Protein AF-A0A1C5ZZY8-F1 (afdb_monomer)

Mean predicted aligned error: 11.35 Å

Solvent-accessible surface area (backbone atoms only — not comparable to full-atom values): 7574 Å² total; per-residue (Å²): 135,85,83,78,78,78,82,76,83,62,86,59,51,64,54,52,49,53,41,64,53,50,69,39,52,63,49,36,42,52,52,49,22,70,75,72,71,51,86,79,89,62,43,85,63,48,47,75,53,63,69,88,81,77,69,66,102,82,63,87,71,64,44,37,33,36,46,94,61,48,79,46,79,43,74,76,70,97,59,95,59,94,59,50,69,64,51,51,51,51,53,55,54,56,57,57,53,71,67,48,59,80,71,53,73,77,47,98,59,87,80,77,68,83,80,103

Foldseek 3Di:
DDDPPPPDPPPCVVLVVVLVQCVDLVSVVVVVCVVVVDDDDDSVQKAFPPVVDDFDPPDDFSGWTDHPQDIDTHHDDPDDDPCVVVVVVVVVVSVQPVQDDPVCVPDPDDDDRDHD

Nearest PDB structures (foldseek):
  1lc0-assembly1_A  TM=3.856E-01  e=9.846E-01  Rattus norvegicus
  8jiv-assembly1_CY  TM=1.917E-01  e=9.112E+00  Triticum aestivum

Structure (mmCIF, N/CA/C/O backbone):
data_AF-A0A1C5ZZY8-F1
#
_entry.id   AF-A0A1C5ZZY8-F1
#
loop_
_atom_site.group_PDB
_atom_site.id
_atom_site.type_symbol
_atom_site.label_atom_id
_atom_site.label_alt_id
_atom_site.label_comp_id
_atom_site.label_asym_id
_atom_site.label_entity_id
_atom_site.label_seq_id
_atom_site.pdbx_PDB_ins_code
_atom_site.Cartn_x
_atom_site.Cartn_y
_atom_site.Cartn_z
_atom_site.occupancy
_atom_site.B_iso_or_equiv
_atom_site.auth_seq_id
_atom_site.auth_comp_id
_atom_site.auth_asym_id
_atom_site.auth_atom_id
_atom_site.pdbx_PDB_model_num
ATOM 1 N N . MET A 1 1 ? 39.180 27.547 -25.114 1.00 37.78 1 MET A N 1
ATOM 2 C CA . MET A 1 1 ? 39.260 26.579 -23.997 1.00 37.78 1 MET A CA 1
ATOM 3 C C . MET A 1 1 ? 37.887 25.947 -23.827 1.00 37.78 1 MET A C 1
ATOM 5 O O . MET A 1 1 ? 36.931 26.678 -23.610 1.00 37.78 1 MET A O 1
ATOM 9 N N . ALA A 1 2 ? 37.759 24.635 -24.038 1.00 44.59 2 ALA A N 1
ATOM 10 C CA . ALA A 1 2 ? 36.473 23.940 -23.973 1.00 44.59 2 ALA A CA 1
ATOM 11 C C . ALA A 1 2 ? 36.020 23.795 -22.513 1.00 44.59 2 ALA A C 1
ATOM 13 O O . ALA A 1 2 ? 36.747 23.252 -21.681 1.00 44.59 2 ALA A O 1
ATOM 14 N N . HIS A 1 3 ? 34.829 24.303 -22.200 1.00 44.47 3 HIS A N 1
ATOM 15 C CA . HIS A 1 3 ? 34.224 24.193 -20.879 1.00 44.47 3 HIS A CA 1
ATOM 16 C C . HIS A 1 3 ? 33.813 22.730 -20.657 1.00 44.47 3 HIS A C 1
ATOM 18 O O . HIS A 1 3 ? 32.831 22.248 -21.222 1.00 44.47 3 HIS A O 1
ATOM 24 N 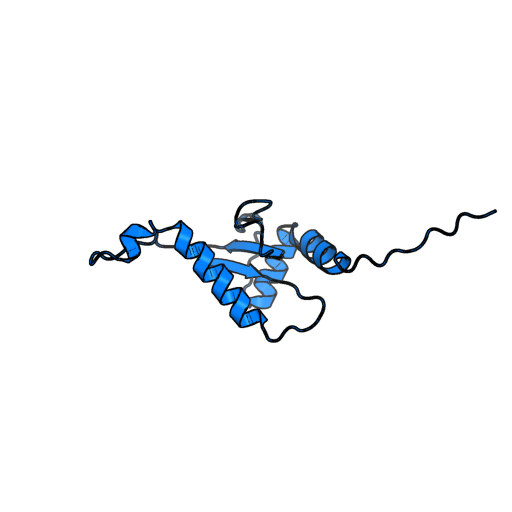N . LYS A 1 4 ? 34.610 21.982 -19.888 1.00 51.66 4 LYS A N 1
ATOM 25 C CA . LYS A 1 4 ? 34.321 20.587 -19.547 1.00 51.66 4 LYS A CA 1
ATOM 26 C C . LYS A 1 4 ? 33.145 20.586 -18.566 1.00 51.66 4 LYS A C 1
ATOM 28 O O . LYS A 1 4 ? 33.335 20.800 -17.373 1.00 51.66 4 LYS A O 1
ATOM 33 N N . LYS A 1 5 ? 31.927 20.401 -19.085 1.00 52.97 5 LYS A N 1
ATOM 34 C CA . LYS A 1 5 ? 30.703 20.242 -18.287 1.00 52.97 5 LYS A CA 1
ATOM 35 C C . LYS A 1 5 ? 30.934 19.094 -17.300 1.00 52.97 5 LYS A C 1
ATOM 37 O O . LYS A 1 5 ? 31.064 17.946 -17.721 1.00 52.97 5 LYS A O 1
ATOM 42 N N . GLN A 1 6 ? 31.062 19.401 -16.008 1.00 52.66 6 GLN A N 1
ATOM 43 C CA . GLN A 1 6 ? 31.129 18.364 -14.982 1.00 52.66 6 GLN A CA 1
ATOM 44 C C . GLN A 1 6 ? 29.810 17.587 -15.017 1.00 52.66 6 GLN A C 1
ATOM 46 O O . GLN A 1 6 ? 28.740 18.155 -14.811 1.00 52.66 6 GLN A O 1
ATOM 51 N N . LEU A 1 7 ? 29.889 16.296 -15.334 1.00 52.44 7 LEU A N 1
ATOM 52 C CA . LEU A 1 7 ? 28.758 15.381 -15.255 1.00 52.44 7 LEU A CA 1
ATOM 53 C C . LEU A 1 7 ? 28.490 15.106 -13.773 1.00 52.44 7 LEU A C 1
ATOM 55 O O . LEU A 1 7 ? 29.129 14.252 -13.165 1.00 52.44 7 LEU A O 1
ATOM 59 N N . THR A 1 8 ? 27.573 15.859 -13.175 1.00 56.19 8 THR A N 1
ATOM 60 C CA . THR A 1 8 ? 27.049 15.550 -11.845 1.00 56.19 8 THR A CA 1
ATOM 61 C C . THR A 1 8 ? 26.162 14.314 -11.950 1.00 56.19 8 THR A C 1
ATOM 63 O O . THR A 1 8 ? 25.138 14.326 -12.635 1.00 56.19 8 THR A O 1
ATOM 66 N N . THR A 1 9 ? 26.550 13.221 -11.294 1.00 52.47 9 THR A N 1
ATOM 67 C CA . THR A 1 9 ? 25.734 12.007 -11.215 1.00 52.47 9 THR A CA 1
ATOM 68 C C . THR A 1 9 ? 24.497 12.286 -10.364 1.00 52.47 9 THR A C 1
ATOM 70 O O . THR A 1 9 ? 24.547 12.324 -9.135 1.00 52.47 9 THR A O 1
ATOM 73 N N . HIS A 1 10 ? 23.353 12.496 -11.016 1.00 57.12 10 HIS A N 1
ATOM 74 C CA . HIS A 1 10 ? 22.072 12.605 -10.327 1.00 57.12 10 HIS A CA 1
ATOM 75 C C . HIS A 1 10 ? 21.702 11.235 -9.745 1.00 57.12 10 HIS A C 1
ATOM 77 O O . HIS A 1 10 ? 21.186 10.374 -10.452 1.00 57.12 10 HIS A O 1
ATOM 83 N N . ARG A 1 11 ? 21.951 11.026 -8.444 1.00 53.19 11 ARG A N 1
ATOM 84 C CA . ARG A 1 11 ? 21.582 9.788 -7.724 1.00 53.19 11 ARG A CA 1
ATOM 85 C C . ARG A 1 11 ? 20.095 9.425 -7.858 1.00 53.19 11 ARG A C 1
ATOM 87 O O . ARG A 1 11 ? 19.769 8.247 -7.829 1.00 53.19 11 ARG A O 1
ATOM 94 N N . ASN A 1 12 ? 19.231 10.415 -8.088 1.00 53.84 12 ASN A N 1
ATOM 95 C CA . ASN A 1 12 ? 17.782 10.232 -8.241 1.00 53.84 12 ASN A CA 1
ATOM 96 C C . ASN A 1 12 ? 17.340 9.938 -9.688 1.00 53.84 12 ASN A C 1
ATOM 98 O O . ASN A 1 12 ? 16.152 9.782 -9.939 1.00 53.84 12 ASN A O 1
ATOM 102 N N . TYR A 1 13 ? 18.264 9.866 -10.653 1.00 55.53 13 TYR A N 1
ATOM 103 C CA . TYR A 1 13 ? 17.928 9.722 -12.075 1.00 55.53 13 TYR A CA 1
ATOM 104 C C . TYR A 1 13 ? 17.058 8.490 -12.378 1.00 55.53 13 TYR A C 1
ATOM 106 O O . TYR A 1 13 ? 16.137 8.572 -13.182 1.00 55.53 13 TYR A O 1
ATOM 114 N N . LYS A 1 14 ? 17.313 7.354 -11.719 1.00 56.72 14 LYS A N 1
ATOM 115 C CA . LYS A 1 14 ? 16.561 6.111 -11.956 1.00 56.72 14 LYS A CA 1
ATOM 116 C C . LYS A 1 14 ? 15.130 6.156 -11.418 1.00 56.72 14 LYS A C 1
ATOM 118 O O . LYS A 1 14 ? 14.232 5.671 -12.092 1.00 56.72 14 LYS A O 1
ATOM 123 N N . ASP A 1 15 ? 14.932 6.759 -10.246 1.00 57.31 15 ASP A N 1
ATOM 124 C CA . ASP A 1 15 ? 13.598 7.039 -9.697 1.00 57.31 15 ASP A CA 1
ATOM 125 C C . ASP A 1 15 ? 12.810 7.939 -10.665 1.00 57.31 15 ASP A C 1
ATOM 127 O O . ASP A 1 15 ? 11.692 7.635 -11.070 1.00 57.31 15 ASP A O 1
ATOM 131 N N . THR A 1 16 ? 13.467 8.978 -11.189 1.00 65.50 16 THR A N 1
ATOM 132 C CA . THR A 1 16 ? 12.871 9.843 -12.214 1.00 65.50 16 THR A CA 1
ATOM 133 C C . THR A 1 16 ? 12.474 9.068 -13.477 1.00 65.50 16 THR A C 1
ATOM 135 O O . THR A 1 16 ? 11.381 9.286 -13.982 1.00 65.50 16 THR A O 1
ATOM 138 N N . VAL A 1 17 ? 13.294 8.130 -13.969 1.00 72.25 17 VAL A N 1
ATOM 139 C CA . VAL A 1 17 ? 12.948 7.308 -15.146 1.00 72.25 17 VAL A CA 1
ATOM 140 C C . VAL A 1 17 ? 11.784 6.355 -14.866 1.00 72.25 17 VAL A C 1
ATOM 142 O O . VAL A 1 17 ? 10.896 6.250 -15.706 1.00 72.25 17 VAL A O 1
ATOM 145 N N . PHE A 1 18 ? 11.759 5.688 -13.707 1.00 73.25 18 PHE A N 1
ATOM 146 C CA . PHE A 1 18 ? 10.656 4.798 -13.325 1.00 73.25 18 PHE A CA 1
ATOM 147 C C . PHE A 1 18 ? 9.327 5.562 -13.300 1.00 73.25 18 PHE A C 1
ATOM 149 O O . PHE A 1 18 ? 8.364 5.169 -13.956 1.00 73.25 18 PHE A O 1
ATOM 156 N N . ARG A 1 19 ? 9.312 6.723 -12.636 1.00 70.44 19 ARG A N 1
ATOM 157 C CA . ARG A 1 19 ? 8.139 7.602 -12.565 1.00 70.44 19 ARG A CA 1
ATOM 158 C C . ARG A 1 19 ? 7.737 8.162 -13.927 1.00 70.44 19 ARG A C 1
ATOM 160 O O . ARG A 1 19 ? 6.554 8.230 -14.226 1.00 70.44 19 ARG A O 1
ATOM 167 N N . MET A 1 20 ? 8.706 8.534 -14.766 1.00 74.88 20 MET A N 1
ATOM 168 C CA . MET A 1 20 ? 8.443 8.999 -16.134 1.00 74.88 20 MET A CA 1
ATOM 169 C C . MET A 1 20 ? 7.878 7.902 -17.040 1.00 74.88 20 MET A C 1
ATOM 171 O O . MET A 1 20 ? 7.113 8.211 -17.946 1.00 74.88 20 MET A O 1
ATOM 175 N N . LEU A 1 21 ? 8.278 6.643 -16.850 1.00 81.06 21 LEU A N 1
ATOM 176 C CA . LEU A 1 21 ? 7.801 5.532 -17.672 1.00 81.06 21 LEU A CA 1
ATOM 177 C C . LEU A 1 21 ? 6.366 5.147 -17.305 1.00 81.06 21 LEU A C 1
ATOM 179 O O . LEU A 1 21 ? 5.538 4.952 -18.193 1.00 81.06 21 LEU A O 1
ATOM 183 N N . PHE A 1 22 ? 6.083 5.052 -16.004 1.00 78.25 22 PHE A N 1
ATOM 184 C CA . PHE A 1 22 ? 4.798 4.588 -15.477 1.00 78.25 22 PHE A CA 1
ATOM 185 C C . PHE A 1 22 ? 3.795 5.709 -15.176 1.00 78.25 22 PHE A C 1
ATOM 187 O O . PHE A 1 22 ? 2.714 5.436 -14.662 1.00 78.25 22 PHE A O 1
ATOM 194 N N . SER A 1 23 ? 4.109 6.957 -15.534 1.00 73.06 23 SER A N 1
ATOM 195 C CA . SER A 1 23 ? 3.106 8.023 -15.639 1.00 73.06 23 SER A CA 1
ATOM 196 C C . SER A 1 23 ? 2.178 7.834 -16.845 1.00 73.06 23 SER A C 1
ATOM 198 O O . SER A 1 23 ? 1.073 8.373 -16.864 1.00 73.06 23 SER A O 1
ATOM 200 N N . ASP A 1 24 ? 2.599 7.058 -17.848 1.00 81.44 24 ASP A N 1
ATOM 201 C CA . ASP A 1 24 ? 1.746 6.640 -18.957 1.00 81.44 24 ASP A CA 1
ATOM 202 C C . ASP A 1 24 ? 0.823 5.482 -18.535 1.00 81.44 24 ASP A C 1
ATOM 204 O O . ASP A 1 24 ? 1.278 4.448 -18.038 1.00 81.44 24 ASP A O 1
ATOM 208 N N . ARG A 1 25 ? -0.485 5.634 -18.783 1.00 77.62 25 ARG A N 1
ATOM 209 C CA . ARG A 1 25 ? -1.520 4.652 -18.409 1.00 77.62 25 ARG A CA 1
ATOM 210 C C . ARG A 1 25 ? -1.311 3.273 -19.022 1.00 77.62 25 ARG A C 1
ATOM 212 O O . ARG A 1 25 ? -1.595 2.277 -18.365 1.00 77.62 25 ARG A O 1
ATOM 219 N N . LYS A 1 26 ? -0.808 3.181 -20.256 1.00 85.31 26 LYS A N 1
ATOM 220 C CA . LYS A 1 26 ? -0.590 1.884 -20.918 1.00 85.31 26 LYS A CA 1
ATOM 221 C C . LYS A 1 26 ? 0.579 1.150 -20.283 1.00 85.31 26 LYS A C 1
ATOM 223 O O . LYS A 1 26 ? 0.487 -0.047 -20.022 1.00 85.31 26 LYS A O 1
ATOM 228 N N . ASN A 1 27 ? 1.656 1.872 -19.991 1.00 86.19 27 ASN A N 1
ATOM 229 C CA . ASN A 1 27 ? 2.802 1.303 -19.290 1.00 86.19 27 ASN A CA 1
ATOM 230 C C . ASN A 1 27 ? 2.428 0.881 -17.868 1.00 86.19 27 ASN A C 1
ATOM 232 O O . ASN A 1 27 ? 2.852 -0.182 -17.415 1.00 86.19 27 ASN A O 1
ATOM 236 N N . LEU A 1 28 ? 1.603 1.674 -17.181 1.00 81.94 28 LEU A N 1
ATOM 237 C CA . LEU A 1 28 ? 1.095 1.324 -15.862 1.00 81.94 28 LEU A CA 1
ATOM 238 C C . LEU A 1 28 ? 0.233 0.057 -15.882 1.00 81.94 28 LEU A C 1
ATOM 240 O O . LEU A 1 28 ? 0.429 -0.826 -15.050 1.00 81.94 28 LEU A O 1
ATOM 244 N N . LEU A 1 29 ? -0.659 -0.072 -16.868 1.00 83.44 29 LEU A N 1
ATOM 245 C CA . LEU A 1 29 ? -1.463 -1.279 -17.071 1.00 83.44 29 LEU A CA 1
ATOM 246 C C . LEU A 1 29 ? -0.589 -2.502 -17.335 1.00 83.44 29 LEU A C 1
ATOM 248 O O . LEU A 1 29 ? -0.821 -3.571 -16.775 1.00 83.44 29 LEU A O 1
ATOM 252 N N . SER A 1 30 ? 0.458 -2.331 -18.145 1.00 87.00 30 SER A N 1
ATOM 253 C CA . SER A 1 30 ? 1.425 -3.391 -18.412 1.00 87.00 30 SER A CA 1
ATOM 254 C C . SER A 1 30 ? 2.171 -3.823 -17.150 1.00 87.00 30 SER A C 1
ATOM 256 O O . SER A 1 30 ? 2.397 -5.019 -16.975 1.00 87.00 30 SER A O 1
ATOM 258 N N . LEU A 1 31 ? 2.564 -2.882 -16.283 1.00 85.12 31 LEU A N 1
ATOM 259 C CA . LEU A 1 31 ? 3.199 -3.198 -15.002 1.00 85.12 31 LEU A CA 1
ATOM 260 C C . LEU A 1 31 ? 2.240 -3.962 -14.095 1.00 85.12 31 LEU A C 1
ATOM 262 O O . LEU A 1 31 ? 2.610 -5.002 -13.555 1.00 85.12 31 LEU A O 1
ATOM 266 N N . TYR A 1 32 ? 1.012 -3.461 -13.963 1.00 82.12 32 TYR A N 1
ATOM 267 C CA . TYR A 1 32 ? -0.018 -4.097 -13.160 1.00 82.12 32 TYR A CA 1
ATOM 268 C C . TYR A 1 32 ? -0.253 -5.543 -13.607 1.00 82.12 32 TYR A C 1
ATOM 270 O O . TYR A 1 32 ? -0.075 -6.454 -12.804 1.00 82.12 32 TYR A O 1
ATOM 278 N N . ASN A 1 33 ? -0.549 -5.762 -14.893 1.00 84.81 33 ASN A N 1
ATOM 279 C CA . ASN A 1 33 ? -0.776 -7.092 -15.462 1.00 84.81 33 ASN A CA 1
ATOM 280 C C . ASN A 1 33 ? 0.409 -8.041 -15.208 1.00 84.81 33 ASN A C 1
ATOM 282 O O . ASN A 1 33 ? 0.212 -9.204 -14.863 1.00 84.81 33 ASN A O 1
ATOM 286 N N . ALA A 1 34 ? 1.646 -7.549 -15.336 1.00 86.94 34 ALA A N 1
ATOM 287 C CA . ALA A 1 34 ? 2.843 -8.359 -15.120 1.00 86.94 34 ALA A CA 1
ATOM 288 C C . ALA A 1 34 ? 3.029 -8.792 -13.655 1.00 86.94 34 ALA A C 1
ATOM 290 O O . ALA A 1 34 ? 3.513 -9.894 -13.405 1.00 86.94 34 ALA A O 1
ATOM 291 N N . VAL A 1 35 ? 2.665 -7.938 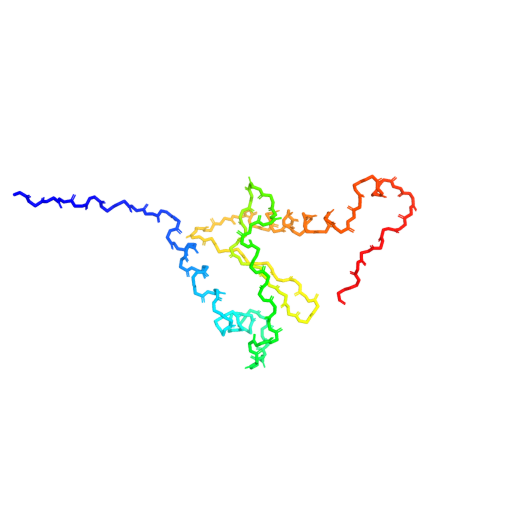-12.693 1.00 82.12 35 VAL A N 1
ATOM 292 C CA . VAL A 1 35 ? 2.825 -8.218 -11.256 1.00 82.12 35 VAL A CA 1
ATOM 293 C C . VAL A 1 35 ? 1.665 -9.051 -10.711 1.00 82.12 35 VAL A C 1
ATOM 295 O O . VAL A 1 35 ? 1.892 -9.965 -9.922 1.00 82.12 35 VAL A O 1
ATOM 298 N N . SER A 1 36 ? 0.431 -8.757 -11.126 1.00 79.00 36 SER A N 1
ATOM 299 C CA . SER A 1 36 ? -0.773 -9.443 -10.644 1.00 79.00 36 SER A CA 1
ATOM 300 C C . SER A 1 36 ? -1.091 -10.734 -11.403 1.00 79.00 36 SER A C 1
ATOM 302 O O . SER A 1 36 ? -1.874 -11.548 -10.919 1.00 79.00 36 SER A O 1
ATOM 304 N N . GLY A 1 37 ? -0.504 -10.934 -12.590 1.00 82.81 37 GLY A N 1
ATOM 305 C CA . GLY A 1 37 ? -0.889 -12.006 -13.510 1.00 82.81 37 GLY A CA 1
ATOM 306 C C . GLY A 1 37 ? -2.233 -11.757 -14.206 1.00 82.81 37 GLY A C 1
ATOM 307 O O . GLY A 1 37 ? -2.826 -12.695 -14.735 1.00 82.81 37 GLY A O 1
ATOM 308 N N . ALA A 1 38 ? -2.735 -10.520 -14.178 1.00 83.00 38 ALA A N 1
ATOM 309 C CA . ALA A 1 38 ? -3.972 -10.131 -14.841 1.00 83.00 38 ALA A CA 1
ATOM 310 C C . ALA A 1 38 ? -3.774 -9.827 -16.339 1.00 83.00 38 ALA A C 1
ATOM 312 O O . ALA A 1 38 ? -2.656 -9.720 -16.845 1.00 83.00 38 ALA A O 1
ATOM 313 N N . HIS A 1 39 ? -4.892 -9.663 -17.050 1.00 86.50 39 HIS A N 1
ATOM 314 C CA . HIS A 1 39 ? -4.932 -9.403 -18.491 1.00 86.50 39 HIS A CA 1
ATOM 315 C C . HIS A 1 39 ? -5.956 -8.312 -18.823 1.00 86.50 39 HIS A C 1
ATOM 317 O O . HIS A 1 39 ? -6.932 -8.547 -19.531 1.00 86.50 39 HIS A O 1
ATOM 323 N N . TYR A 1 40 ? -5.775 -7.122 -18.253 1.00 81.62 40 TYR A N 1
ATOM 324 C CA . TYR A 1 40 ? -6.595 -5.967 -18.608 1.00 81.62 40 TYR A CA 1
ATOM 325 C C . TYR A 1 40 ? -6.064 -5.305 -19.885 1.00 81.62 40 TYR A C 1
ATOM 327 O O . TYR A 1 40 ? -4.861 -5.068 -20.002 1.00 81.62 40 TYR A O 1
ATOM 335 N N . ASP A 1 41 ? -6.974 -4.949 -20.794 1.00 84.25 41 ASP A N 1
ATOM 336 C CA . ASP A 1 41 ? -6.639 -4.351 -22.097 1.00 84.25 41 ASP A CA 1
ATOM 337 C C . ASP A 1 41 ? -7.024 -2.869 -22.213 1.00 84.25 41 ASP A C 1
ATOM 339 O O . ASP A 1 41 ? -6.642 -2.204 -23.175 1.00 84.25 41 ASP A O 1
ATOM 343 N N . ASP A 1 42 ? -7.792 -2.351 -21.248 1.00 81.44 42 ASP A N 1
ATOM 344 C CA . ASP A 1 42 ? -8.330 -0.990 -21.256 1.00 81.44 42 ASP A CA 1
ATOM 345 C C . ASP A 1 42 ? -7.650 -0.114 -20.186 1.00 81.44 42 ASP A C 1
ATOM 347 O O . ASP A 1 42 ? -7.992 -0.211 -19.003 1.00 81.44 42 ASP A O 1
ATOM 351 N N . PRO A 1 43 ? -6.695 0.753 -20.573 1.00 76.00 43 PRO A N 1
ATOM 352 C CA . PRO A 1 43 ? -5.985 1.632 -19.649 1.00 76.00 43 PRO A CA 1
ATOM 353 C C . PRO A 1 43 ? -6.865 2.717 -19.028 1.00 76.00 43 PRO A C 1
ATOM 355 O O . PRO A 1 43 ? -6.460 3.307 -18.032 1.00 76.00 43 PRO A O 1
ATOM 358 N N . GLU A 1 44 ? -8.046 2.999 -19.587 1.00 74.06 44 GLU A N 1
ATOM 359 C CA . GLU A 1 44 ? -8.961 4.010 -19.041 1.00 74.06 44 GLU A CA 1
ATOM 360 C C . GLU A 1 44 ? -9.692 3.520 -17.786 1.00 74.06 44 GLU A C 1
ATOM 362 O O . GLU A 1 44 ? -10.259 4.325 -17.051 1.00 74.06 44 GLU A O 1
ATOM 367 N N . LYS A 1 45 ? -9.623 2.216 -17.492 1.00 68.56 45 LYS A N 1
ATOM 368 C CA . LYS A 1 45 ? -10.080 1.643 -16.219 1.00 68.56 45 LYS A CA 1
ATOM 369 C C . LYS A 1 45 ? -9.104 1.871 -15.065 1.00 68.56 45 LYS A C 1
ATOM 371 O O . LYS A 1 45 ? -9.455 1.597 -13.922 1.00 68.56 45 LYS A O 1
ATOM 376 N N . LEU A 1 46 ? -7.888 2.343 -15.348 1.00 67.88 46 LEU A N 1
ATOM 377 C CA . LEU A 1 46 ? -6.928 2.710 -14.314 1.00 67.88 46 LEU A CA 1
ATOM 378 C C . LEU A 1 46 ? -7.176 4.139 -13.857 1.00 67.88 46 LEU A C 1
ATOM 380 O O . LEU A 1 46 ? -6.960 5.097 -14.607 1.00 67.88 46 LEU A O 1
ATOM 384 N N . GLU A 1 47 ? -7.514 4.292 -12.582 1.00 61.50 47 GLU A N 1
ATOM 385 C CA . GLU A 1 47 ? -7.434 5.592 -11.945 1.00 61.50 47 GLU A CA 1
ATOM 386 C C . GLU A 1 47 ? -6.005 5.800 -11.437 1.00 61.50 47 GLU A C 1
ATOM 388 O O . GLU A 1 47 ? -5.589 5.307 -10.383 1.00 61.50 47 GLU A O 1
ATOM 393 N N . ILE A 1 48 ? -5.218 6.537 -12.225 1.00 58.84 48 ILE A N 1
ATOM 394 C CA . ILE A 1 48 ? -3.895 6.984 -11.791 1.00 58.84 48 ILE A CA 1
ATOM 395 C C . ILE A 1 48 ? -4.077 8.064 -10.730 1.00 58.84 48 ILE A C 1
ATOM 397 O O . ILE A 1 48 ? -4.164 9.254 -11.032 1.00 58.84 48 ILE A O 1
ATOM 401 N N . VAL A 1 49 ? -4.071 7.645 -9.470 1.00 56.34 49 VAL A N 1
ATOM 402 C CA . VAL A 1 49 ? -3.961 8.534 -8.314 1.00 56.34 49 VAL A CA 1
ATOM 403 C C . VAL A 1 49 ? -2.480 8.843 -8.081 1.00 56.34 49 VAL A C 1
ATOM 405 O O . VAL A 1 49 ? -1.930 8.601 -7.007 1.00 56.34 49 VAL A O 1
ATOM 408 N N . THR A 1 50 ? -1.783 9.363 -9.099 1.00 53.00 50 THR A N 1
ATOM 409 C CA . THR A 1 50 ? -0.451 9.937 -8.884 1.00 53.00 50 THR A CA 1
ATOM 410 C C . THR A 1 50 ? -0.645 11.132 -7.971 1.00 53.00 50 THR A C 1
ATOM 412 O O . THR A 1 50 ? -1.033 12.214 -8.406 1.00 53.00 50 THR A O 1
ATOM 415 N N . LEU A 1 51 ? -0.425 10.913 -6.678 1.00 48.91 51 LEU A N 1
ATOM 416 C CA . LEU A 1 51 ? -0.447 11.934 -5.646 1.00 48.91 51 LEU A CA 1
ATOM 417 C C . LEU A 1 51 ? 0.751 12.842 -5.885 1.00 48.91 51 LEU A C 1
ATOM 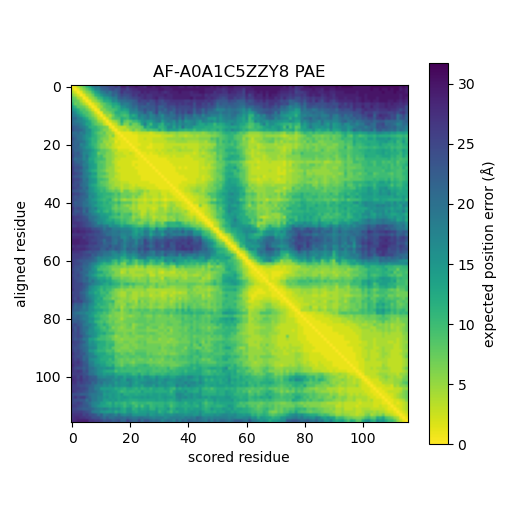419 O O . LEU A 1 51 ? 1.767 12.740 -5.205 1.00 48.91 51 LEU A O 1
ATOM 423 N N . GLU A 1 52 ? 0.647 13.738 -6.863 1.00 40.75 52 GLU A N 1
ATOM 424 C CA . GLU A 1 52 ? 1.731 14.659 -7.177 1.00 40.75 52 GLU A CA 1
ATOM 425 C C . GLU A 1 52 ? 2.046 15.608 -6.012 1.00 40.75 52 GLU A C 1
ATOM 427 O O . GLU A 1 52 ? 3.066 16.278 -6.098 1.00 40.75 52 GLU A O 1
ATOM 432 N N . ASN A 1 53 ? 1.276 15.644 -4.903 1.00 38.59 53 ASN A N 1
ATOM 433 C CA . ASN A 1 53 ? 1.615 16.474 -3.731 1.00 38.59 53 ASN A CA 1
ATOM 434 C C . ASN A 1 53 ? 0.963 16.160 -2.353 1.00 38.59 53 ASN A C 1
ATOM 436 O O . ASN A 1 53 ? 1.044 17.011 -1.470 1.00 38.59 53 ASN A O 1
ATOM 440 N N . ALA A 1 54 ? 0.312 15.020 -2.083 1.00 35.00 54 ALA A N 1
ATOM 441 C CA . ALA A 1 54 ? -0.693 15.014 -0.994 1.00 35.00 54 ALA A CA 1
ATOM 442 C C . ALA A 1 54 ? -0.433 14.211 0.298 1.00 35.00 54 ALA A C 1
ATOM 444 O O . ALA A 1 54 ? -1.332 14.183 1.137 1.00 35.00 54 ALA A O 1
ATOM 445 N N . ILE A 1 55 ? 0.709 13.550 0.539 1.00 36.25 55 ILE A N 1
ATOM 446 C CA . ILE A 1 55 ? 0.780 12.669 1.728 1.00 36.25 55 ILE A CA 1
ATOM 447 C C . ILE A 1 55 ? 2.122 12.741 2.434 1.00 36.25 55 ILE A C 1
ATOM 449 O O . ILE A 1 55 ? 2.988 11.891 2.287 1.00 36.25 55 ILE A O 1
ATOM 453 N N . TYR A 1 56 ? 2.238 13.784 3.249 1.00 30.80 56 TYR A N 1
ATOM 454 C CA . TYR A 1 56 ? 3.378 14.106 4.096 1.00 30.80 56 TYR A CA 1
ATOM 455 C C . TYR A 1 56 ? 4.680 14.423 3.349 1.00 30.80 56 TYR A C 1
ATOM 457 O O . TYR A 1 56 ? 5.278 13.616 2.645 1.00 30.80 56 TYR A O 1
ATOM 465 N N . MET A 1 57 ? 5.173 15.636 3.602 1.00 32.34 57 MET A N 1
ATOM 466 C CA . MET A 1 57 ? 6.482 16.151 3.199 1.00 32.34 57 MET A CA 1
ATOM 467 C C . MET A 1 57 ? 7.643 15.406 3.900 1.00 32.34 57 MET A C 1
ATOM 469 O O . MET A 1 57 ? 8.455 16.027 4.580 1.00 32.34 57 MET A O 1
ATOM 473 N N . GLY A 1 58 ? 7.725 14.076 3.771 1.00 38.78 58 GLY A N 1
ATOM 474 C CA . GLY A 1 58 ? 8.765 13.274 4.425 1.00 38.78 58 GLY A CA 1
ATOM 475 C C . GLY A 1 58 ? 9.029 11.877 3.857 1.00 38.78 58 GLY A C 1
ATOM 476 O O . GLY A 1 58 ? 10.164 11.418 3.958 1.00 38.78 58 GLY A O 1
ATOM 477 N N . MET A 1 59 ? 8.054 11.206 3.228 1.00 44.41 59 MET A N 1
ATOM 478 C CA . MET A 1 59 ? 8.248 9.857 2.670 1.00 44.41 59 MET A CA 1
ATOM 479 C C . MET A 1 59 ? 7.651 9.782 1.259 1.00 44.41 59 MET A C 1
ATOM 481 O O . MET A 1 59 ? 6.449 9.941 1.082 1.00 44.41 59 MET A O 1
ATOM 485 N N . LYS A 1 60 ? 8.507 9.611 0.246 1.00 52.38 60 LYS A N 1
ATOM 486 C CA . LYS A 1 60 ? 8.105 9.556 -1.166 1.00 52.38 60 LYS A CA 1
ATOM 487 C C . LYS A 1 60 ? 7.807 8.112 -1.568 1.00 52.38 60 LYS A C 1
ATOM 489 O O . LYS A 1 60 ? 8.711 7.287 -1.495 1.00 52.38 60 LYS A O 1
ATOM 494 N N . ASN A 1 61 ? 6.578 7.859 -2.014 1.00 55.72 61 ASN A N 1
ATOM 495 C CA . ASN A 1 61 ? 6.255 6.725 -2.879 1.00 55.72 61 ASN A CA 1
ATOM 496 C C . ASN A 1 61 ? 6.496 7.119 -4.334 1.00 5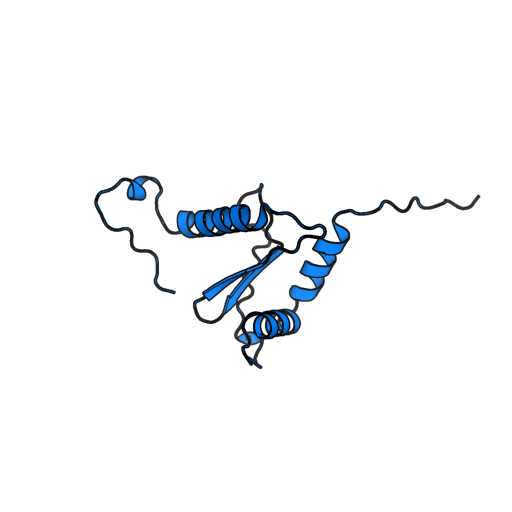5.72 61 ASN A C 1
ATOM 498 O O . ASN A 1 61 ? 6.228 8.265 -4.709 1.00 55.72 61 ASN A O 1
ATOM 502 N N . ASP A 1 62 ? 6.952 6.171 -5.148 1.00 63.25 62 ASP A N 1
ATOM 503 C CA . ASP A 1 62 ? 7.260 6.453 -6.551 1.00 63.25 62 ASP A CA 1
ATOM 504 C C . ASP A 1 62 ? 5.993 6.391 -7.409 1.00 63.25 62 ASP A C 1
ATOM 506 O O . ASP A 1 62 ? 5.836 7.195 -8.332 1.00 63.25 62 ASP A O 1
ATOM 510 N N . LEU A 1 63 ? 5.058 5.494 -7.071 1.00 70.12 63 LEU A N 1
ATOM 511 C CA . LEU A 1 63 ? 3.810 5.313 -7.805 1.00 70.12 63 LEU A CA 1
ATOM 512 C C . LEU A 1 63 ? 2.680 4.783 -6.908 1.00 70.12 63 LEU A C 1
ATOM 514 O O . LEU A 1 63 ? 2.880 3.883 -6.096 1.00 70.12 63 LEU A O 1
ATOM 518 N N . ALA A 1 64 ? 1.479 5.332 -7.080 1.00 72.94 64 ALA A N 1
ATOM 519 C CA . ALA A 1 64 ? 0.257 4.858 -6.442 1.00 72.94 64 ALA A CA 1
ATOM 520 C C . ALA A 1 64 ? -0.901 4.939 -7.444 1.00 72.94 64 ALA A C 1
ATOM 522 O O . ALA A 1 64 ? -0.984 5.909 -8.200 1.00 72.94 64 ALA A O 1
ATOM 523 N N . PHE A 1 65 ? -1.763 3.926 -7.480 1.00 69.88 65 PHE A N 1
ATOM 524 C CA . PHE A 1 65 ? -2.932 3.899 -8.364 1.00 69.88 65 PHE A CA 1
ATOM 525 C C . PHE A 1 65 ? -4.017 2.966 -7.833 1.00 69.88 65 PHE A C 1
ATOM 527 O O . PHE A 1 65 ? -3.739 2.089 -7.015 1.00 69.88 65 PHE A O 1
ATOM 534 N N . ILE A 1 66 ? -5.245 3.164 -8.308 1.00 70.56 66 ILE A N 1
ATOM 535 C CA . ILE A 1 66 ? -6.401 2.332 -7.973 1.00 70.56 66 ILE A CA 1
ATOM 536 C C . ILE A 1 66 ? -6.848 1.591 -9.235 1.00 70.56 66 ILE A C 1
ATOM 538 O O . ILE A 1 66 ? -6.896 2.169 -10.325 1.00 70.56 66 ILE A O 1
ATOM 542 N N . ILE A 1 67 ? -7.166 0.307 -9.085 1.00 67.12 67 ILE A N 1
ATOM 543 C CA . ILE A 1 67 ? -7.888 -0.474 -10.092 1.00 67.12 67 ILE A CA 1
ATOM 544 C C . ILE A 1 67 ? -9.009 -1.238 -9.398 1.00 67.12 67 ILE A C 1
ATOM 546 O O . ILE A 1 67 ? -8.792 -1.856 -8.357 1.00 67.12 67 ILE A O 1
ATOM 550 N N . ASP A 1 68 ? -10.207 -1.154 -9.973 1.00 70.38 68 ASP A N 1
ATOM 551 C CA . ASP A 1 68 ? -11.450 -1.597 -9.348 1.00 70.38 68 ASP A CA 1
ATOM 552 C C . ASP A 1 68 ? -11.611 -0.969 -7.955 1.00 70.38 68 ASP A C 1
ATOM 554 O O . ASP A 1 68 ? -11.947 0.209 -7.845 1.00 70.38 68 ASP A O 1
ATOM 558 N N . THR A 1 69 ? -11.324 -1.729 -6.904 1.00 67.31 69 THR A N 1
ATOM 559 C CA . THR A 1 69 ? -11.443 -1.289 -5.514 1.00 67.31 69 THR A CA 1
ATOM 560 C C . THR A 1 69 ? -10.109 -1.330 -4.758 1.00 67.31 69 THR A C 1
ATOM 562 O O . THR A 1 69 ? -10.016 -0.972 -3.585 1.00 67.31 69 THR A O 1
ATOM 565 N N . ASP A 1 70 ? -9.043 -1.768 -5.421 1.00 67.81 70 ASP A N 1
ATOM 566 C CA . ASP A 1 70 ? -7.768 -2.064 -4.787 1.00 67.81 70 ASP A CA 1
ATOM 567 C C . ASP A 1 70 ? -6.775 -0.912 -4.982 1.00 67.81 70 ASP A C 1
ATOM 569 O O . ASP A 1 70 ? -6.522 -0.454 -6.101 1.00 67.81 70 ASP A O 1
ATOM 573 N N . LEU A 1 71 ? -6.180 -0.451 -3.876 1.00 73.56 71 LEU A N 1
ATOM 574 C CA . LEU A 1 71 ? -5.106 0.541 -3.875 1.00 73.56 71 LEU A CA 1
ATOM 575 C C . LEU A 1 71 ? -3.747 -0.150 -3.991 1.00 73.56 71 LEU A C 1
ATOM 577 O O . LEU A 1 71 ? -3.347 -0.915 -3.111 1.00 73.56 71 LEU A O 1
ATOM 581 N N . PHE A 1 72 ? -2.993 0.206 -5.025 1.00 74.44 72 PHE A N 1
ATOM 582 C CA . PHE A 1 72 ? -1.641 -0.283 -5.251 1.00 74.44 72 PHE A CA 1
ATOM 583 C C . PHE A 1 72 ? -0.612 0.796 -4.946 1.00 74.44 72 PHE A C 1
ATOM 585 O O . PHE A 1 72 ? -0.699 1.919 -5.444 1.00 74.44 72 PHE A O 1
ATOM 592 N N . LEU A 1 73 ? 0.395 0.429 -4.155 1.00 76.12 73 LEU A N 1
ATOM 593 C CA . LEU A 1 73 ? 1.539 1.266 -3.810 1.00 76.12 73 LEU A CA 1
ATOM 594 C C . LEU A 1 73 ? 2.804 0.588 -4.337 1.00 76.12 73 LEU A C 1
ATOM 596 O O . LEU A 1 73 ? 3.079 -0.561 -3.997 1.00 76.12 73 LEU A O 1
ATOM 600 N N . TYR A 1 74 ? 3.563 1.296 -5.167 1.00 73.44 7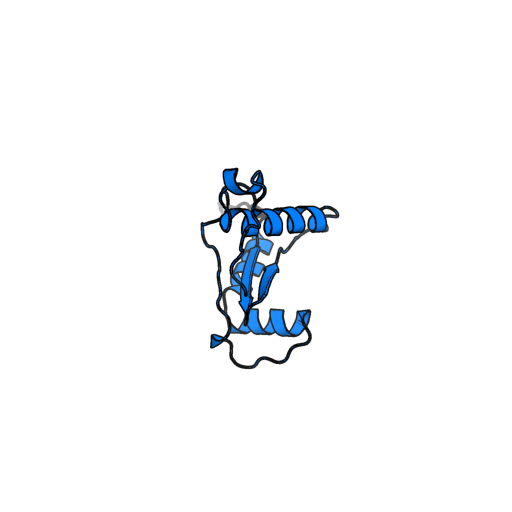4 TYR A N 1
ATOM 601 C CA . TYR A 1 74 ? 4.824 0.821 -5.720 1.00 73.44 74 TYR A CA 1
ATOM 602 C C . TYR A 1 74 ? 5.950 1.778 -5.354 1.00 73.44 74 TYR A C 1
ATOM 604 O O . TYR A 1 74 ? 5.871 2.993 -5.562 1.00 73.44 74 TYR A O 1
ATOM 612 N N . GLU A 1 75 ? 7.041 1.197 -4.868 1.00 73.62 75 GLU A N 1
ATOM 613 C CA . GLU A 1 75 ? 8.270 1.921 -4.606 1.00 73.62 75 GLU A CA 1
ATOM 614 C C . GLU A 1 75 ? 9.450 1.232 -5.300 1.00 73.62 75 GLU A C 1
ATOM 616 O O . GLU A 1 75 ? 9.727 0.045 -5.114 1.00 73.62 75 GLU A O 1
ATOM 621 N N . HIS A 1 76 ? 10.160 1.996 -6.121 1.00 75.00 76 HIS A N 1
ATOM 622 C CA . HIS A 1 76 ? 11.308 1.569 -6.889 1.00 75.00 76 HIS A CA 1
ATOM 623 C C . HIS A 1 76 ? 12.609 1.987 -6.192 1.00 75.00 76 HIS A C 1
ATOM 625 O O . HIS A 1 76 ? 12.993 3.154 -6.108 1.00 75.00 76 HIS A O 1
ATOM 631 N N . GLN A 1 77 ? 13.387 0.998 -5.760 1.00 71.75 77 GLN A N 1
ATOM 632 C CA . GLN A 1 77 ? 14.701 1.238 -5.174 1.00 71.75 77 GLN A CA 1
ATOM 633 C C . GLN A 1 77 ? 15.823 0.954 -6.172 1.00 71.75 77 GLN A C 1
ATOM 635 O O . GLN A 1 77 ? 15.937 -0.132 -6.732 1.00 71.75 77 GLN A O 1
ATOM 640 N N . SER A 1 78 ? 16.728 1.922 -6.338 1.00 70.00 78 SER A N 1
ATOM 641 C CA . SER A 1 78 ? 17.926 1.748 -7.177 1.00 70.00 78 SER A CA 1
ATOM 642 C C . SER A 1 78 ? 18.977 0.814 -6.567 1.00 70.00 78 SER A C 1
ATOM 644 O O . SER A 1 78 ? 19.856 0.337 -7.286 1.00 70.00 78 SER A O 1
ATOM 646 N N . THR A 1 79 ? 18.892 0.582 -5.256 1.00 76.38 79 THR A N 1
ATOM 647 C CA . THR A 1 79 ? 19.760 -0.296 -4.469 1.00 76.38 79 THR A CA 1
ATOM 648 C C . THR A 1 79 ? 18.879 -1.088 -3.515 1.00 76.38 79 THR A C 1
ATOM 650 O O . THR A 1 79 ? 17.974 -0.515 -2.916 1.00 76.38 79 THR A O 1
ATOM 653 N N . TYR A 1 80 ? 19.155 -2.381 -3.341 1.00 81.69 80 TYR A N 1
ATOM 654 C CA . TYR A 1 80 ? 18.402 -3.214 -2.407 1.00 81.69 80 TYR A CA 1
ATOM 655 C C . TYR A 1 80 ? 18.391 -2.616 -0.992 1.00 81.69 80 TYR A C 1
ATOM 657 O O . TYR A 1 80 ? 19.438 -2.249 -0.453 1.00 81.69 80 TYR A O 1
ATOM 665 N N . ASN A 1 81 ? 17.204 -2.550 -0.393 1.00 81.62 81 ASN A N 1
ATOM 666 C CA . ASN A 1 81 ? 16.987 -2.067 0.961 1.00 81.62 81 ASN A CA 1
ATOM 667 C C . ASN A 1 81 ? 16.143 -3.104 1.724 1.00 81.62 81 ASN A C 1
ATOM 669 O O . ASN A 1 81 ? 14.990 -3.323 1.360 1.00 81.62 81 ASN A O 1
ATOM 673 N N . PRO A 1 82 ? 16.666 -3.742 2.785 1.00 86.19 82 PRO A N 1
ATOM 674 C CA . PRO A 1 82 ? 15.915 -4.755 3.526 1.00 86.19 82 PRO A CA 1
ATOM 675 C C . PRO A 1 82 ? 14.749 -4.170 4.337 1.00 86.19 82 PRO A C 1
ATOM 677 O O . PRO A 1 82 ? 13.887 -4.915 4.788 1.00 86.19 82 PRO A O 1
ATOM 680 N N . ASN A 1 83 ? 14.695 -2.846 4.516 1.00 85.25 83 ASN A N 1
ATOM 681 C CA . ASN A 1 83 ? 13.648 -2.177 5.290 1.00 85.25 83 ASN A CA 1
ATOM 682 C C . ASN A 1 83 ? 12.400 -1.834 4.462 1.00 85.25 83 ASN A C 1
ATOM 684 O O . ASN A 1 83 ? 11.497 -1.186 4.987 1.00 85.25 83 ASN A O 1
ATOM 688 N N . MET A 1 84 ? 12.337 -2.233 3.186 1.00 82.19 84 MET A N 1
ATOM 689 C CA . MET A 1 84 ? 11.188 -1.943 2.317 1.00 82.19 84 MET A CA 1
ATOM 690 C C . MET A 1 84 ? 9.848 -2.416 2.899 1.00 82.19 84 MET A C 1
ATOM 692 O O . MET A 1 84 ? 8.959 -1.576 3.009 1.00 82.19 84 MET A O 1
ATOM 696 N N . PRO A 1 85 ? 9.715 -3.648 3.433 1.00 83.19 85 PRO A N 1
ATOM 697 C CA . PRO A 1 85 ? 8.441 -4.089 4.008 1.00 83.19 85 PRO A CA 1
ATOM 698 C C . PRO A 1 85 ? 7.958 -3.223 5.182 1.00 83.19 85 PRO A C 1
ATOM 700 O O . PRO A 1 85 ? 6.760 -3.027 5.374 1.00 83.19 85 PRO A O 1
ATOM 703 N N . LEU A 1 86 ? 8.886 -2.676 5.976 1.00 82.44 86 LEU A N 1
ATOM 704 C CA . LEU A 1 86 ? 8.542 -1.793 7.092 1.00 82.44 86 LEU A CA 1
ATOM 705 C C . LEU A 1 86 ? 8.072 -0.417 6.601 1.00 82.44 86 LEU A C 1
ATOM 707 O O . LEU A 1 86 ? 7.171 0.175 7.191 1.00 82.44 86 LEU A O 1
ATOM 711 N N . ARG A 1 87 ? 8.667 0.094 5.519 1.00 81.44 87 ARG A N 1
ATOM 712 C CA . ARG A 1 87 ? 8.238 1.354 4.898 1.00 81.44 87 ARG A CA 1
ATOM 713 C C . ARG A 1 87 ? 6.857 1.215 4.267 1.00 81.44 87 ARG A C 1
ATOM 715 O O . ARG A 1 87 ? 6.024 2.088 4.494 1.00 81.44 87 ARG A O 1
AT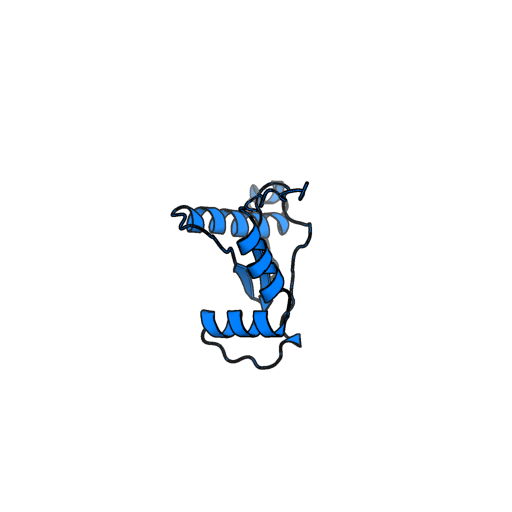OM 722 N N . ASP A 1 88 ? 6.599 0.096 3.596 1.00 78.56 88 ASP A N 1
ATOM 723 C CA . ASP A 1 88 ? 5.292 -0.224 3.011 1.00 78.56 88 ASP A CA 1
ATOM 724 C C . ASP A 1 88 ? 4.185 -0.224 4.068 1.00 78.56 88 ASP A C 1
ATOM 726 O O . ASP A 1 88 ? 3.146 0.417 3.888 1.00 78.56 88 ASP A O 1
ATOM 730 N N . LEU A 1 89 ? 4.437 -0.843 5.227 1.00 82.38 89 LEU A N 1
ATOM 731 C CA . LEU A 1 89 ? 3.513 -0.796 6.360 1.00 82.38 89 LEU A CA 1
ATOM 732 C C . LEU A 1 89 ? 3.212 0.646 6.798 1.00 82.38 89 LEU A C 1
ATOM 734 O O . LEU A 1 89 ? 2.058 0.983 7.075 1.00 82.38 89 LEU A O 1
ATOM 738 N N . PHE A 1 90 ? 4.226 1.513 6.848 1.00 80.25 90 PHE A N 1
ATOM 739 C CA . PHE A 1 90 ? 4.016 2.913 7.208 1.00 80.25 90 PHE A CA 1
ATOM 740 C C . PHE A 1 90 ? 3.181 3.669 6.175 1.00 80.25 90 PHE A C 1
ATOM 742 O O . PHE A 1 90 ? 2.310 4.440 6.586 1.00 80.25 90 PHE A O 1
ATOM 749 N N . TYR A 1 91 ? 3.354 3.414 4.876 1.00 74.69 91 TYR A N 1
ATOM 750 C CA . TYR A 1 91 ? 2.487 4.009 3.857 1.00 74.69 91 TYR A CA 1
ATOM 751 C C . TYR A 1 91 ? 1.037 3.572 4.021 1.00 74.69 91 TYR A C 1
ATOM 753 O O . TYR A 1 91 ? 0.167 4.428 4.149 1.00 74.69 91 TYR A O 1
ATOM 761 N N . ILE A 1 92 ? 0.786 2.264 4.130 1.00 78.00 92 ILE A N 1
ATOM 762 C CA . ILE A 1 92 ? -0.568 1.727 4.321 1.00 78.00 92 ILE A CA 1
ATOM 763 C C . ILE A 1 92 ? -1.206 2.348 5.567 1.00 78.00 92 ILE A C 1
ATOM 765 O O . ILE A 1 92 ? -2.306 2.892 5.504 1.00 78.00 92 ILE A O 1
ATOM 769 N N . SER A 1 93 ? -0.499 2.338 6.700 1.00 81.69 93 SER A N 1
ATOM 770 C CA . SER A 1 93 ? -1.025 2.901 7.948 1.00 81.69 93 SER A CA 1
ATOM 771 C C . SER A 1 93 ? -1.354 4.397 7.832 1.00 81.69 93 SER A C 1
ATOM 773 O O . SER A 1 93 ? -2.354 4.856 8.387 1.00 81.69 93 SER A O 1
ATOM 775 N N . SER A 1 94 ? -0.555 5.147 7.067 1.00 76.31 94 SER A N 1
ATOM 776 C CA . SER A 1 94 ? -0.762 6.574 6.818 1.00 76.31 94 SER A CA 1
ATOM 777 C C . SER A 1 94 ? -1.969 6.839 5.915 1.00 76.31 94 SER A C 1
ATOM 779 O O . SER A 1 94 ? -2.668 7.827 6.136 1.00 76.31 94 SER A O 1
ATOM 781 N N . GLU A 1 95 ? -2.257 5.962 4.946 1.00 73.50 95 GLU A N 1
ATOM 782 C CA . GLU A 1 95 ? -3.465 6.052 4.112 1.00 73.50 95 GLU A CA 1
ATOM 783 C C . GLU A 1 95 ? -4.731 5.865 4.937 1.00 73.50 95 GLU A C 1
ATOM 785 O O . GLU A 1 95 ? -5.606 6.731 4.952 1.00 73.50 95 GLU A O 1
ATOM 790 N N . TYR A 1 96 ? -4.793 4.776 5.701 1.00 77.56 96 TYR A N 1
ATOM 791 C CA . TYR A 1 96 ? -5.955 4.472 6.530 1.00 77.56 96 TYR A CA 1
ATOM 792 C C . TYR A 1 96 ? -6.180 5.512 7.628 1.00 77.56 96 TYR A C 1
ATOM 794 O O . TYR A 1 96 ? -7.327 5.838 7.936 1.00 77.56 96 TYR A O 1
ATOM 802 N N . GLN A 1 97 ? -5.111 6.093 8.186 1.00 81.25 97 GLN A N 1
ATOM 803 C CA . GLN A 1 97 ? -5.235 7.149 9.190 1.00 81.25 97 GLN A CA 1
ATOM 804 C C . GLN A 1 97 ? -5.989 8.386 8.670 1.00 81.25 97 GLN A C 1
ATOM 806 O O . GLN A 1 97 ? -6.578 9.102 9.476 1.00 81.25 97 GLN A O 1
ATOM 811 N N . LYS A 1 98 ? -6.021 8.650 7.358 1.00 74.06 98 LYS A N 1
ATOM 812 C CA . LYS A 1 98 ? -6.783 9.784 6.796 1.00 74.06 98 LYS A CA 1
ATOM 813 C C . LYS A 1 98 ? -8.287 9.557 6.786 1.00 74.06 98 LYS A C 1
ATOM 815 O O . LYS A 1 98 ? -9.041 10.523 6.747 1.00 74.06 98 LYS A O 1
ATOM 820 N N . LEU A 1 99 ? -8.716 8.299 6.785 1.00 77.50 99 LEU A N 1
ATOM 821 C CA . LEU A 1 99 ? -10.127 7.926 6.691 1.00 77.50 99 LEU A CA 1
ATOM 822 C C . LEU A 1 99 ? -10.836 7.990 8.052 1.00 77.50 99 LEU A C 1
ATOM 824 O O . LEU A 1 99 ? -12.046 7.796 8.122 1.00 77.50 99 LEU A O 1
ATOM 828 N N . VAL A 1 100 ? -10.097 8.253 9.134 1.00 80.56 100 VAL A N 1
ATOM 829 C CA . VAL A 1 100 ? -10.589 8.208 10.514 1.00 80.56 100 VAL A CA 1
ATOM 830 C C . VAL A 1 100 ? -10.179 9.460 11.288 1.00 80.56 100 VAL A C 1
ATOM 832 O O . VAL A 1 100 ? -9.082 9.990 11.114 1.00 80.56 100 VAL A O 1
ATOM 835 N N . ASP A 1 101 ? -11.040 9.931 12.192 1.00 81.38 101 ASP A N 1
ATOM 836 C CA . ASP A 1 101 ? -10.641 10.966 13.148 1.00 81.38 101 ASP A CA 1
ATOM 837 C C . ASP A 1 101 ? -9.708 10.360 14.209 1.00 81.38 101 ASP A C 1
ATOM 839 O O . ASP A 1 101 ? -9.988 9.325 14.813 1.00 81.38 101 ASP A O 1
ATOM 843 N N . LYS A 1 102 ? -8.573 11.008 14.490 1.00 79.56 102 LYS A N 1
ATOM 844 C CA . LYS A 1 102 ? -7.576 10.454 15.425 1.00 79.56 102 LYS A CA 1
ATOM 845 C C . LYS A 1 102 ? -8.142 10.260 16.827 1.00 79.56 102 LYS A C 1
ATOM 847 O O . LYS A 1 102 ? -7.726 9.344 17.530 1.00 79.56 102 LYS A O 1
ATOM 852 N N . LYS A 1 103 ? -9.079 11.114 17.248 1.00 81.62 103 LYS A N 1
ATOM 853 C CA . LYS A 1 103 ? -9.718 10.989 18.564 1.00 81.62 103 LYS A CA 1
ATOM 854 C C . LYS A 1 103 ? -10.710 9.831 18.600 1.00 81.62 103 LYS A C 1
ATOM 856 O O . LYS A 1 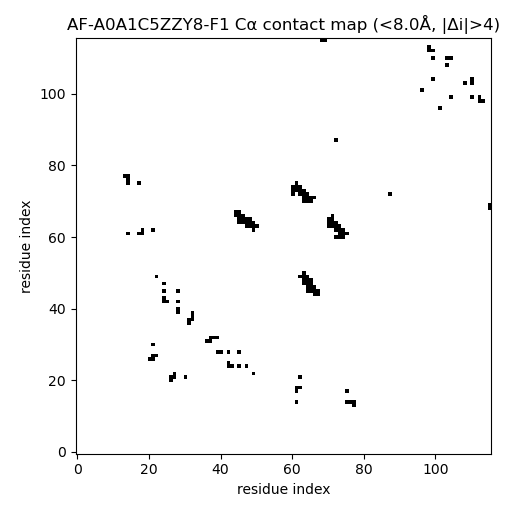103 ? -10.836 9.188 19.641 1.00 81.62 103 LYS A O 1
ATOM 861 N N . SER A 1 104 ? -11.377 9.533 17.484 1.00 84.00 104 SER A N 1
ATOM 862 C CA . SER A 1 104 ? -12.368 8.458 17.421 1.00 84.00 104 SER A CA 1
ATOM 863 C C . SER A 1 104 ? -11.741 7.063 17.518 1.00 84.00 104 SER A C 1
ATOM 865 O O . SER A 1 104 ? -12.391 6.150 18.023 1.00 84.00 104 SER A O 1
ATOM 867 N N . LEU A 1 105 ? -10.461 6.907 17.161 1.00 86.12 105 LEU A N 1
ATOM 868 C CA . LEU A 1 105 ? -9.701 5.660 17.344 1.00 86.12 105 LEU A CA 1
ATOM 869 C C . LEU A 1 105 ? -9.604 5.188 18.803 1.00 86.12 105 LEU A C 1
ATOM 871 O O . LEU A 1 105 ? -9.435 3.997 19.044 1.00 86.12 105 LEU A O 1
ATOM 87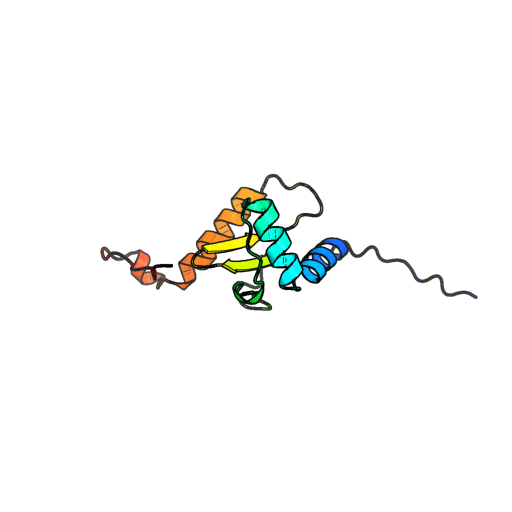5 N N . TYR A 1 106 ? -9.719 6.098 19.772 1.00 88.12 106 TYR A N 1
ATOM 876 C CA . TYR A 1 106 ? -9.707 5.764 21.202 1.00 88.12 106 TYR A CA 1
ATOM 877 C C . TYR A 1 106 ? -11.112 5.561 21.783 1.00 88.12 106 TYR A C 1
ATOM 879 O O . TYR A 1 106 ? -11.261 5.339 22.984 1.00 88.12 106 TYR A O 1
ATOM 887 N N . SER A 1 107 ? -12.154 5.668 20.955 1.00 91.06 107 SER A N 1
ATOM 888 C CA . SER A 1 107 ? -13.529 5.411 21.377 1.00 91.06 107 SER A CA 1
ATOM 889 C C . SER A 1 107 ? -13.836 3.911 21.401 1.00 91.06 107 SER A C 1
ATOM 891 O O . SER A 1 107 ? -13.185 3.113 20.733 1.00 91.06 107 SER A O 1
ATOM 893 N N . SER A 1 108 ? -14.877 3.519 22.138 1.00 91.88 108 SER A N 1
ATOM 894 C CA . SER A 1 108 ? -15.404 2.147 22.132 1.00 91.88 108 SER A CA 1
ATOM 895 C C . SER A 1 108 ? -16.294 1.836 20.918 1.00 91.88 108 SER A C 1
ATOM 897 O O . SER A 1 108 ? -16.842 0.738 20.824 1.00 91.88 108 SER A O 1
ATOM 899 N N . VAL A 1 109 ? -16.470 2.793 19.999 1.00 89.81 109 VAL A N 1
ATOM 900 C CA . VAL A 1 109 ? -17.338 2.663 18.823 1.00 89.81 109 VAL A CA 1
ATOM 901 C C . VAL A 1 109 ? -16.513 2.214 17.619 1.00 89.81 109 VAL A C 1
ATOM 903 O O . VAL A 1 109 ? -15.451 2.769 17.335 1.00 89.81 109 VAL A O 1
ATOM 906 N N . LEU A 1 110 ? -17.029 1.228 16.880 1.00 88.38 110 LEU A N 1
ATOM 907 C CA . LEU A 1 110 ? -16.412 0.737 15.649 1.00 88.38 110 LEU A CA 1
ATOM 908 C C . LEU A 1 110 ? -16.277 1.865 14.616 1.00 88.38 110 LEU A C 1
ATOM 910 O O . LEU A 1 110 ? -17.274 2.468 14.212 1.00 88.38 110 LEU A O 1
ATOM 914 N N . GLN A 1 111 ? -15.049 2.108 14.156 1.00 87.25 111 GLN A N 1
ATOM 915 C CA . GLN A 1 111 ? -14.778 3.058 13.082 1.00 87.25 111 GLN A CA 1
ATOM 916 C C . GLN A 1 111 ? -15.132 2.425 11.739 1.00 87.25 111 GLN A C 1
ATOM 918 O O . GLN A 1 111 ? -14.611 1.368 11.383 1.00 87.25 111 GLN A O 1
ATOM 923 N N . LYS A 1 112 ? -16.039 3.064 10.998 1.00 84.19 112 LYS A N 1
ATOM 924 C CA . LYS A 1 112 ? -16.396 2.635 9.647 1.00 84.19 112 LYS A CA 1
ATOM 925 C C . LYS A 1 112 ? -15.399 3.235 8.670 1.00 84.19 112 LYS A C 1
ATOM 927 O O . LYS A 1 112 ? -15.343 4.450 8.522 1.00 84.19 112 LYS 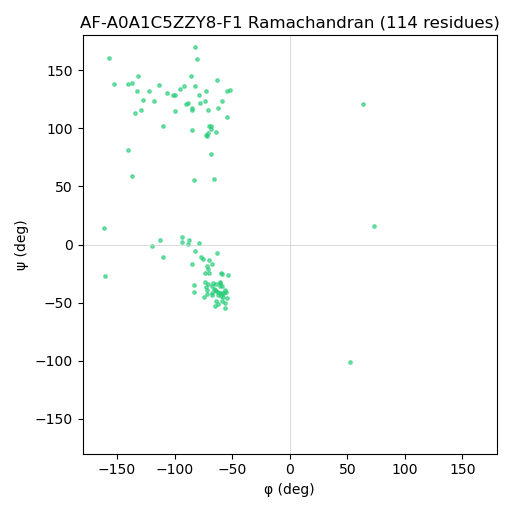A O 1
ATOM 932 N N . ILE A 1 113 ? -14.641 2.373 8.014 1.00 79.44 113 ILE A N 1
ATOM 933 C CA . ILE A 1 113 ? -13.819 2.740 6.865 1.00 79.44 113 ILE A CA 1
ATOM 934 C C . ILE A 1 113 ? -14.696 2.508 5.624 1.00 79.44 113 ILE A C 1
ATOM 936 O O . ILE A 1 113 ? -15.426 1.509 5.611 1.00 79.44 113 ILE A O 1
ATOM 940 N N . PRO A 1 114 ? -14.718 3.427 4.638 1.00 70.44 114 PRO A N 1
ATOM 941 C CA . PRO A 1 114 ? -15.462 3.213 3.401 1.00 70.44 114 PRO A CA 1
ATOM 942 C C . PRO A 1 114 ? -15.073 1.864 2.796 1.00 70.44 114 PRO A C 1
ATOM 944 O O . PRO A 1 114 ? -13.893 1.513 2.765 1.00 70.44 114 PRO A O 1
ATOM 947 N N . ALA A 1 115 ? -16.086 1.095 2.394 1.00 59.25 115 ALA A N 1
ATOM 948 C CA . ALA A 1 115 ? -15.833 -0.124 1.651 1.00 59.25 115 ALA A CA 1
ATOM 949 C C . ALA A 1 115 ? -15.159 0.255 0.320 1.00 59.25 115 ALA A C 1
ATOM 951 O O . ALA A 1 115 ? -15.533 1.293 -0.240 1.00 59.25 115 ALA A O 1
ATOM 952 N N . PRO A 1 116 ? -14.183 -0.547 -0.126 1.00 55.38 116 PRO A N 1
ATOM 953 C CA . PRO A 1 116 ? -13.616 -0.448 -1.459 1.00 55.38 116 PRO A CA 1
ATOM 954 C C . PRO A 1 116 ? -14.703 -0.442 -2.548 1.00 55.38 116 PRO A C 1
ATOM 956 O O . PRO A 1 116 ? -15.682 -1.216 -2.402 1.00 55.38 116 PRO A O 1
#

pLDDT: mean 70.54, std 14.92, range [30.8, 91.88]

Sequence (116 aa):
MAHKKQLTTHRNYKDTVFRMLFSDRKNLLSLYNAVSGAHYDDPEKLEIVTLENAIYMGMKNDLAFIIDTDLFLYEHQSTYNPNMPLRDLFYISSEYQKLVDKKSLYSSVLQKIPAP

Secondary structure (DSSP, 8-state):
----------TTHHHHHHHHHHTSHHHHHHHHHHHH------GGGEE----SS-S-TT---SEEEEETTEEEEE---SS--TTHHHHHHHHHHHHHHHTS-TTGGGSSSPP-PPP-

Radius of gyration: 18.54 Å; Cα contacts (8 Å, |Δi|>4): 80; chains: 1; bounding box: 57×39×46 Å